Protein AF-A0A6G1MPF2-F1 (afdb_monomer_lite)

Sequence (127 aa):
MKLSILSTATIILASGLADLATATCFQYWEGTAPFCDSKCPAKVAGRTCKGTGKFSSVGNGGSCWTGKKQLCECCGAGPPGDRACLDPQTKKSKCVGLVLMCSRIGRKKDGSEIVCSTYACGSCFFS

Radius of gyration: 24.71 Å; chains: 1; bounding box: 30×27×106 Å

pLDDT: mean 74.9, std 14.43, range [36.12, 94.56]

Structure (mmCIF, N/CA/C/O backbone):
data_AF-A0A6G1MPF2-F1
#
_entry.id   AF-A0A6G1MPF2-F1
#
loop_
_atom_site.group_PDB
_atom_site.id
_atom_site.type_symbol
_atom_site.label_atom_id
_atom_site.label_alt_id
_atom_site.label_comp_id
_atom_site.label_asym_id
_atom_site.label_entity_id
_atom_site.label_seq_id
_atom_site.pdbx_PDB_ins_code
_atom_site.Cartn_x
_atom_site.Cartn_y
_atom_site.Cartn_z
_atom_site.occupancy
_atom_site.B_iso_or_equiv
_atom_site.auth_seq_id
_atom_site.auth_comp_id
_atom_site.auth_asym_id
_atom_site.auth_atom_id
_atom_site.pdbx_PDB_model_num
ATOM 1 N N . MET A 1 1 ? 9.313 -15.623 80.548 1.00 36.50 1 MET A N 1
ATOM 2 C CA . MET A 1 1 ? 8.709 -14.405 79.962 1.00 36.50 1 MET A CA 1
ATOM 3 C C . MET A 1 1 ? 8.097 -14.789 78.623 1.00 36.50 1 MET A C 1
ATOM 5 O O . MET A 1 1 ? 8.776 -15.419 77.826 1.00 36.50 1 MET A O 1
ATOM 9 N N . LYS A 1 2 ? 6.795 -14.547 78.443 1.00 36.12 2 LYS A N 1
ATOM 10 C CA . LYS A 1 2 ? 5.973 -15.027 77.320 1.00 36.12 2 LYS A CA 1
ATOM 11 C C . LYS A 1 2 ? 5.804 -13.845 76.355 1.00 36.12 2 LYS A C 1
ATOM 13 O O . LYS A 1 2 ? 5.170 -12.870 76.740 1.00 36.12 2 LYS A O 1
ATOM 18 N N . LEU A 1 3 ? 6.432 -13.880 75.175 1.00 41.72 3 LEU A N 1
ATOM 19 C CA . LEU A 1 3 ? 6.254 -12.837 74.157 1.00 41.72 3 LEU A CA 1
ATOM 20 C C . LEU A 1 3 ? 5.058 -13.192 73.271 1.00 41.72 3 LEU A C 1
ATOM 22 O O . LEU A 1 3 ? 5.095 -14.160 72.513 1.00 41.72 3 LEU A O 1
ATOM 26 N N . SER A 1 4 ? 3.993 -12.407 73.407 1.00 42.09 4 SER A N 1
ATOM 27 C CA . SER A 1 4 ? 2.791 -12.471 72.580 1.00 42.09 4 SER A CA 1
ATOM 28 C C . SER A 1 4 ? 3.059 -11.845 71.209 1.00 42.09 4 SER A C 1
ATOM 30 O O . SER A 1 4 ? 3.533 -10.715 71.113 1.00 42.09 4 SER A O 1
ATOM 32 N N . ILE A 1 5 ? 2.747 -12.593 70.154 1.00 47.12 5 ILE A N 1
ATOM 33 C CA . ILE A 1 5 ? 2.890 -12.204 68.748 1.00 47.12 5 ILE A CA 1
ATOM 34 C C . ILE A 1 5 ? 1.713 -11.282 68.396 1.00 47.12 5 ILE A C 1
ATOM 36 O O . ILE A 1 5 ? 0.567 -11.733 68.386 1.00 47.12 5 ILE A O 1
ATOM 40 N N . LEU A 1 6 ? 1.971 -9.994 68.138 1.00 43.16 6 LEU A N 1
ATOM 41 C CA . LEU A 1 6 ? 0.956 -9.077 67.610 1.00 43.16 6 LEU A CA 1
ATOM 42 C C . LEU A 1 6 ? 0.826 -9.253 66.093 1.00 43.16 6 LEU A C 1
ATOM 44 O O . LEU A 1 6 ? 1.785 -9.109 65.340 1.00 43.16 6 LEU A O 1
ATOM 48 N N . SER A 1 7 ? -0.398 -9.575 65.687 1.00 51.00 7 SER A N 1
ATOM 49 C CA . SER A 1 7 ? -0.861 -9.773 64.318 1.00 51.00 7 SER A CA 1
ATOM 50 C C . SER A 1 7 ? -0.912 -8.441 63.557 1.00 51.00 7 SER A C 1
ATOM 52 O O . SER A 1 7 ? -1.646 -7.533 63.943 1.00 51.00 7 SER A O 1
ATOM 54 N N . THR A 1 8 ? -0.145 -8.312 62.474 1.00 53.84 8 THR A N 1
ATOM 55 C CA . THR A 1 8 ? -0.228 -7.186 61.533 1.00 53.84 8 THR A CA 1
ATOM 56 C C . THR A 1 8 ? -1.069 -7.585 60.320 1.00 53.84 8 THR A C 1
ATOM 58 O O . THR A 1 8 ? -0.595 -8.218 59.377 1.00 53.84 8 THR A O 1
ATOM 61 N N . ALA A 1 9 ? -2.349 -7.211 60.335 1.00 52.41 9 ALA A N 1
ATOM 62 C CA . ALA A 1 9 ? -3.217 -7.317 59.167 1.00 52.41 9 ALA A CA 1
ATOM 63 C C . ALA A 1 9 ? -2.789 -6.277 58.119 1.00 52.41 9 ALA A C 1
ATOM 65 O O . ALA A 1 9 ? -2.947 -5.074 58.317 1.00 52.41 9 ALA A O 1
ATOM 66 N N . THR A 1 10 ? -2.215 -6.743 57.011 1.00 53.78 10 THR A N 1
ATOM 67 C CA . THR A 1 10 ? -1.800 -5.890 55.891 1.00 53.78 10 THR A CA 1
ATOM 68 C C . THR A 1 10 ? -2.950 -5.822 54.888 1.00 53.78 10 THR A C 1
ATOM 70 O O . THR A 1 10 ? -3.286 -6.824 54.260 1.00 53.78 10 THR A O 1
ATOM 73 N N . ILE A 1 11 ? -3.583 -4.655 54.751 1.00 51.25 11 ILE A N 1
ATOM 74 C CA . ILE A 1 11 ? -4.634 -4.412 53.755 1.00 51.25 11 ILE A CA 1
ATOM 75 C C . ILE A 1 11 ? -3.946 -4.001 52.450 1.00 51.25 11 ILE A C 1
ATOM 77 O O . ILE A 1 11 ? -3.387 -2.910 52.356 1.00 51.25 11 ILE A O 1
ATOM 81 N N . ILE A 1 12 ? -3.968 -4.879 51.446 1.00 56.19 12 ILE A N 1
ATOM 82 C CA . ILE A 1 12 ? -3.462 -4.576 50.103 1.00 56.19 12 ILE A CA 1
ATOM 83 C C . ILE A 1 12 ? -4.602 -3.933 49.305 1.00 56.19 12 ILE A C 1
ATOM 85 O O . ILE A 1 12 ? -5.519 -4.611 48.848 1.00 56.19 12 ILE A O 1
ATOM 89 N N . LEU A 1 13 ? -4.546 -2.610 49.142 1.00 53.50 13 LEU A N 1
ATOM 90 C CA . LEU A 1 13 ? -5.368 -1.871 48.181 1.00 53.50 13 LEU A CA 1
ATOM 91 C C . LEU A 1 13 ? -4.790 -2.092 46.777 1.00 53.50 13 LEU A C 1
ATOM 93 O O . LEU A 1 13 ? -3.828 -1.439 46.382 1.00 53.50 13 LEU A O 1
ATOM 97 N N . ALA A 1 14 ? -5.365 -3.031 46.027 1.00 54.44 14 ALA A N 1
ATOM 98 C CA . ALA A 1 14 ? -5.066 -3.201 44.610 1.00 54.44 14 ALA A CA 1
ATOM 99 C C . ALA A 1 14 ? -5.821 -2.132 43.801 1.00 54.44 14 ALA A C 1
ATOM 101 O O . ALA A 1 14 ? -6.991 -2.299 43.457 1.00 54.44 14 ALA A O 1
ATOM 102 N N . SER A 1 15 ? -5.167 -1.007 43.517 1.00 56.25 15 SER A N 1
ATOM 103 C CA . SER A 1 15 ? -5.644 -0.026 42.543 1.00 56.25 15 SER A CA 1
ATOM 104 C C . SER A 1 15 ? -5.476 -0.595 41.130 1.00 56.25 15 SER A C 1
ATOM 106 O O . SER A 1 15 ? -4.368 -0.738 40.617 1.00 56.25 15 SER A O 1
ATOM 108 N N . GLY A 1 16 ? -6.597 -0.954 40.500 1.00 54.31 16 GLY A N 1
ATOM 109 C CA . GLY A 1 16 ? -6.636 -1.387 39.107 1.00 54.31 16 GLY A CA 1
ATOM 110 C C . GLY A 1 16 ? -6.272 -0.239 38.167 1.00 54.31 16 GLY A C 1
ATOM 111 O O . GLY A 1 16 ? -7.032 0.716 38.022 1.00 54.31 16 GLY A O 1
ATOM 112 N N . LEU A 1 17 ? -5.113 -0.340 37.518 1.00 56.16 17 LEU A N 1
ATOM 113 C CA . LEU A 1 17 ? -4.746 0.501 36.384 1.00 56.16 17 LEU A CA 1
ATOM 114 C C . LEU A 1 17 ? -5.521 0.003 35.158 1.00 56.16 17 LEU A C 1
ATOM 116 O O . LEU A 1 17 ? -5.153 -0.986 34.531 1.00 56.16 17 LEU A O 1
ATOM 120 N N . ALA A 1 18 ? -6.629 0.667 34.838 1.00 53.22 18 ALA A N 1
ATOM 121 C CA . ALA A 1 18 ? -7.242 0.543 33.525 1.00 53.22 18 ALA A CA 1
ATOM 122 C C . ALA A 1 18 ? -6.398 1.362 32.539 1.00 53.22 18 ALA A C 1
ATOM 124 O O . ALA A 1 18 ? -6.551 2.580 32.443 1.00 53.22 18 ALA A O 1
ATOM 125 N N . ASP A 1 19 ? -5.482 0.702 31.832 1.00 50.28 19 ASP A N 1
ATOM 126 C CA . ASP A 1 19 ? -4.787 1.295 30.692 1.00 50.28 19 ASP A CA 1
ATOM 127 C C . ASP A 1 19 ? -5.821 1.698 29.629 1.00 50.28 19 ASP A C 1
ATOM 129 O O . ASP A 1 19 ? -6.341 0.867 28.878 1.00 50.28 19 ASP A O 1
ATOM 133 N N . LEU A 1 20 ? -6.136 2.995 29.552 1.00 50.94 20 LEU A N 1
ATOM 134 C CA . LEU A 1 20 ? -6.831 3.568 28.404 1.00 50.94 20 LEU A CA 1
ATOM 135 C C . LEU A 1 20 ? -5.892 3.450 27.196 1.00 50.94 20 LEU A C 1
ATOM 137 O O . LEU A 1 20 ? -5.049 4.313 26.945 1.00 50.94 20 LEU A O 1
ATOM 141 N N . ALA A 1 21 ? -6.031 2.365 26.437 1.00 53.88 21 ALA A N 1
ATOM 142 C CA . ALA A 1 21 ? -5.380 2.218 25.147 1.00 53.88 21 ALA A CA 1
ATOM 143 C C . ALA A 1 21 ? -5.881 3.335 24.216 1.00 53.88 21 ALA A C 1
ATOM 145 O O . ALA A 1 21 ? -6.957 3.248 23.625 1.00 53.88 21 ALA A O 1
ATOM 146 N N . THR A 1 22 ? -5.107 4.414 24.096 1.00 54.41 22 THR A N 1
ATOM 147 C CA . THR A 1 22 ? -5.377 5.483 23.136 1.00 54.41 22 THR A CA 1
ATOM 148 C C . THR A 1 22 ? -5.303 4.895 21.728 1.00 54.41 22 THR A C 1
ATOM 150 O O . THR A 1 22 ? -4.239 4.534 21.221 1.00 54.41 22 THR A O 1
ATOM 153 N N . ALA A 1 23 ? -6.464 4.751 21.087 1.00 62.88 23 ALA A N 1
ATOM 154 C CA . ALA A 1 23 ? -6.551 4.319 19.702 1.00 62.88 23 ALA A CA 1
ATOM 155 C C . ALA A 1 23 ? -5.918 5.399 18.813 1.00 62.88 23 ALA A C 1
ATOM 157 O O . ALA A 1 23 ? -6.538 6.407 18.489 1.00 62.88 23 ALA A O 1
ATOM 158 N N . THR A 1 24 ? -4.657 5.203 18.435 1.00 75.38 24 THR A N 1
ATOM 159 C CA . THR A 1 24 ? -3.977 6.100 17.498 1.00 75.38 24 THR A CA 1
ATOM 160 C C 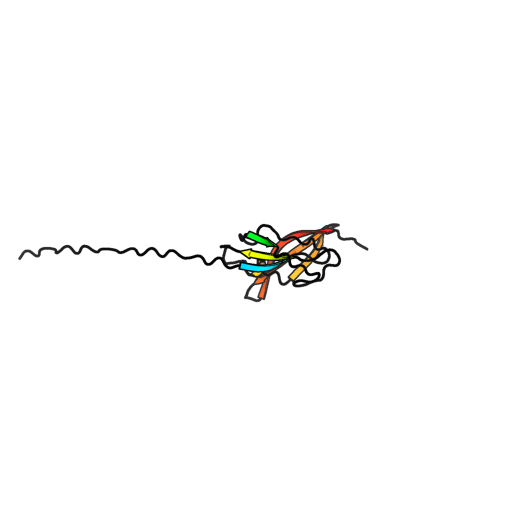. THR A 1 24 ? -4.453 5.811 16.078 1.00 75.38 24 THR A C 1
ATOM 162 O O . THR A 1 24 ? -4.480 4.658 15.636 1.00 75.38 24 THR A O 1
ATOM 165 N N . CYS A 1 25 ? -4.855 6.865 15.371 1.00 83.25 25 CYS A N 1
ATOM 166 C CA . CYS A 1 25 ? -5.206 6.807 13.959 1.00 83.25 25 CYS A CA 1
ATOM 167 C C . CYS A 1 25 ? -4.004 7.211 13.102 1.00 83.25 25 CYS A C 1
ATOM 169 O O . CYS A 1 25 ? -3.248 8.113 13.463 1.00 83.25 25 CYS A O 1
ATOM 171 N N . PHE A 1 26 ? -3.833 6.546 11.964 1.00 83.69 26 PHE A N 1
ATOM 172 C CA . PHE A 1 26 ? -2.795 6.848 10.985 1.00 83.69 26 PHE A CA 1
ATOM 173 C C . PHE A 1 26 ? -3.405 7.046 9.602 1.00 83.69 26 PHE A C 1
ATOM 175 O O . PHE A 1 26 ? -4.270 6.262 9.211 1.00 83.69 26 PHE A O 1
ATOM 182 N N . GLN A 1 27 ? -2.951 8.061 8.863 1.00 87.81 27 GLN A N 1
ATOM 183 C CA . GLN A 1 27 ? -3.416 8.329 7.503 1.00 87.81 27 GLN A CA 1
ATOM 184 C C . GLN A 1 27 ? -2.323 8.077 6.467 1.00 87.81 27 GLN A C 1
ATOM 186 O O . GLN A 1 27 ? -1.182 8.483 6.667 1.00 87.81 27 GLN A O 1
ATOM 191 N N . TYR A 1 28 ? -2.677 7.446 5.347 1.00 85.31 28 TYR A N 1
ATOM 192 C CA . TYR A 1 28 ? -1.740 7.170 4.256 1.00 85.31 28 TYR A CA 1
ATOM 193 C C . TYR A 1 28 ? -2.448 7.058 2.903 1.00 85.31 28 TYR A C 1
ATOM 195 O O . TYR A 1 28 ? -3.636 6.743 2.831 1.00 85.31 28 TYR A O 1
ATOM 203 N N . TRP A 1 29 ? -1.725 7.313 1.813 1.00 86.94 29 TRP A N 1
ATOM 204 C CA . TRP A 1 29 ? -2.264 7.175 0.459 1.00 86.94 29 TRP A CA 1
ATOM 205 C C . TRP A 1 29 ? -2.158 5.731 -0.040 1.00 86.94 29 TRP A C 1
ATOM 207 O O . TRP A 1 29 ? -1.061 5.201 -0.212 1.00 86.94 29 TRP A O 1
ATOM 217 N N . GLU A 1 30 ? -3.299 5.108 -0.324 1.00 86.31 30 GLU A N 1
ATOM 218 C CA . GLU A 1 30 ? -3.385 3.773 -0.916 1.00 86.31 30 GLU A CA 1
ATOM 219 C C . GLU A 1 30 ? -3.605 3.829 -2.429 1.00 86.31 30 GLU A C 1
ATOM 221 O O . GLU A 1 30 ? -4.225 4.753 -2.948 1.00 86.31 30 GLU A O 1
ATOM 226 N N . GLY A 1 31 ? -3.114 2.810 -3.134 1.00 80.38 31 GLY A N 1
ATOM 227 C CA . GLY A 1 31 ? -3.143 2.713 -4.595 1.00 80.38 31 GLY A CA 1
ATOM 228 C C . GLY A 1 31 ? -1.733 2.552 -5.150 1.00 80.38 31 GLY A C 1
ATOM 229 O O . GLY A 1 31 ? -0.783 3.141 -4.620 1.00 80.38 31 GLY A O 1
ATOM 230 N N . THR A 1 32 ? -1.553 1.692 -6.152 1.00 78.56 32 THR A N 1
ATOM 231 C CA . THR A 1 32 ? -0.223 1.419 -6.713 1.00 78.56 32 THR A CA 1
ATOM 232 C C . THR A 1 32 ? -0.104 1.936 -8.124 1.00 78.56 32 THR A C 1
ATOM 234 O O . THR A 1 32 ? -0.803 1.490 -9.018 1.00 78.56 32 THR A O 1
ATOM 237 N N . ALA A 1 33 ? 0.822 2.866 -8.328 1.00 79.56 33 ALA A N 1
ATOM 238 C CA . ALA A 1 33 ? 1.144 3.328 -9.663 1.00 79.56 33 ALA A CA 1
ATOM 239 C C . ALA A 1 33 ? 1.654 2.165 -10.545 1.00 79.56 33 ALA A C 1
ATOM 241 O O . ALA A 1 33 ? 2.363 1.290 -10.035 1.00 79.56 33 ALA A O 1
ATOM 242 N N . PRO A 1 34 ? 1.338 2.162 -11.853 1.00 75.31 34 PRO A N 1
ATOM 243 C CA . PRO A 1 34 ? 0.576 3.190 -12.574 1.00 75.31 34 PRO A CA 1
ATOM 244 C C . PRO A 1 34 ? -0.954 3.006 -12.531 1.00 75.31 34 PRO A C 1
ATOM 246 O O . PRO A 1 34 ? -1.674 3.919 -12.929 1.00 75.31 34 PRO A O 1
ATOM 249 N N . PHE A 1 35 ? -1.472 1.880 -12.035 1.00 82.31 35 PHE A N 1
ATOM 250 C CA . PHE A 1 35 ? -2.904 1.561 -12.069 1.00 82.31 35 PHE A CA 1
ATOM 251 C C . PHE A 1 35 ? -3.514 1.580 -10.662 1.00 82.31 35 PHE A C 1
ATOM 253 O O . PHE A 1 35 ? -3.328 0.658 -9.869 1.00 82.31 35 PHE A O 1
ATOM 260 N N . CYS A 1 36 ? -4.258 2.638 -10.344 1.00 85.50 36 CYS A N 1
ATOM 261 C CA . CYS A 1 36 ? -4.827 2.842 -9.014 1.00 85.50 36 CYS A CA 1
ATOM 262 C C . CYS A 1 36 ? -6.345 2.622 -9.017 1.00 85.50 36 CYS A C 1
ATOM 264 O O . CYS A 1 36 ? -7.033 3.022 -9.951 1.00 85.50 36 CYS A O 1
ATOM 266 N N . ASP A 1 37 ? -6.880 2.010 -7.963 1.00 86.06 37 ASP A N 1
ATOM 267 C CA . ASP A 1 37 ? -8.275 1.555 -7.888 1.00 86.06 37 ASP A CA 1
ATOM 268 C C . ASP A 1 37 ? -9.142 2.362 -6.908 1.00 86.06 37 ASP A C 1
ATOM 270 O O . ASP A 1 37 ? -10.315 2.038 -6.716 1.00 86.06 37 ASP A O 1
ATOM 274 N N . SER A 1 38 ? -8.587 3.423 -6.309 1.00 88.38 38 SER A N 1
ATOM 275 C CA . SER A 1 38 ? -9.277 4.307 -5.365 1.00 88.38 38 SER A CA 1
ATOM 276 C C . SER A 1 38 ? -9.832 3.590 -4.125 1.00 88.38 38 SER A C 1
ATOM 278 O O . SER A 1 38 ? -10.815 4.049 -3.546 1.00 88.38 38 SER A O 1
ATOM 280 N N . LYS A 1 39 ? -9.233 2.471 -3.692 1.00 88.12 39 LYS A N 1
ATOM 281 C CA . LYS A 1 39 ? -9.731 1.681 -2.553 1.00 88.12 39 LYS A CA 1
ATOM 282 C C . LYS A 1 39 ? -8.747 1.638 -1.394 1.00 88.12 39 LYS A C 1
ATOM 284 O O . LYS A 1 39 ? -7.536 1.628 -1.574 1.00 88.12 39 LYS A O 1
ATOM 289 N N . CYS A 1 40 ? -9.303 1.574 -0.187 1.00 87.75 40 CYS A N 1
ATOM 290 C CA . CYS A 1 40 ? -8.554 1.250 1.021 1.00 87.75 40 CYS A CA 1
ATOM 291 C C . CYS A 1 40 ? -8.749 -0.230 1.360 1.00 87.75 40 CYS A C 1
ATOM 293 O O . CYS A 1 40 ? -9.884 -0.710 1.284 1.00 87.75 40 CYS A O 1
ATOM 295 N N . PRO A 1 41 ? -7.700 -0.956 1.778 1.00 84.31 41 PRO A N 1
ATOM 296 C CA . PRO A 1 41 ? -7.879 -2.263 2.396 1.00 84.31 41 PRO A CA 1
ATOM 297 C C . PRO A 1 41 ? -8.735 -2.127 3.658 1.00 84.31 41 PRO A C 1
ATOM 299 O O . PRO A 1 41 ? -8.647 -1.126 4.362 1.00 84.31 41 PRO A O 1
ATOM 302 N N . ALA A 1 42 ? -9.533 -3.146 3.980 1.00 86.25 42 ALA A N 1
ATOM 303 C CA . ALA A 1 42 ? -10.356 -3.134 5.193 1.00 86.25 42 ALA A CA 1
ATOM 304 C C . ALA A 1 42 ? -9.508 -3.185 6.478 1.00 86.25 42 ALA A C 1
ATOM 306 O O . ALA A 1 42 ? -9.895 -2.634 7.512 1.00 86.25 42 ALA A O 1
ATOM 307 N N . LYS A 1 43 ? -8.346 -3.851 6.417 1.00 81.81 43 LYS A N 1
ATOM 308 C CA . LYS A 1 43 ? -7.408 -3.977 7.533 1.00 81.81 43 LYS A CA 1
ATOM 309 C C . LYS A 1 43 ? -5.955 -3.870 7.075 1.00 81.81 43 LYS A C 1
ATOM 311 O O . LYS A 1 43 ? -5.587 -4.445 6.053 1.00 81.81 43 LYS A O 1
ATOM 316 N N . VAL A 1 44 ? -5.125 -3.196 7.871 1.00 77.38 44 VAL A N 1
ATOM 317 C CA . VAL A 1 44 ? -3.660 -3.124 7.708 1.00 77.38 44 VAL A CA 1
ATOM 318 C C . VAL A 1 44 ? -3.011 -3.258 9.077 1.00 77.38 44 VAL A C 1
ATOM 320 O O . VAL A 1 44 ? -3.364 -2.520 9.994 1.00 77.38 44 VAL A O 1
ATOM 323 N N . ALA A 1 45 ? -2.068 -4.194 9.228 1.00 73.69 45 ALA A N 1
ATOM 324 C CA . ALA A 1 45 ? -1.348 -4.426 10.486 1.00 73.69 45 ALA A CA 1
ATOM 325 C C . ALA A 1 45 ? -2.281 -4.522 11.717 1.00 73.69 45 ALA A C 1
ATOM 327 O O . ALA A 1 45 ? -2.082 -3.854 12.732 1.00 73.69 45 ALA A O 1
ATOM 328 N N . GLY A 1 46 ? -3.376 -5.280 11.585 1.00 75.38 46 GLY A N 1
ATOM 329 C CA . GLY A 1 46 ? -4.392 -5.454 12.632 1.00 75.38 46 GLY A CA 1
ATOM 330 C C . GLY A 1 46 ? -5.329 -4.258 12.862 1.00 75.38 46 GLY A C 1
ATOM 331 O O . GLY A 1 46 ? -6.324 -4.408 13.567 1.00 75.38 46 GLY A O 1
ATOM 332 N N . ARG A 1 47 ? -5.080 -3.097 12.243 1.00 80.38 47 ARG A N 1
ATOM 333 C CA . ARG A 1 47 ? -5.941 -1.908 12.347 1.00 80.38 47 ARG A CA 1
ATOM 334 C C . ARG A 1 47 ? -7.051 -1.943 11.313 1.00 80.38 47 ARG A C 1
ATOM 336 O O . ARG A 1 47 ? -6.824 -2.366 10.182 1.00 80.38 47 ARG A O 1
ATOM 343 N N . THR A 1 48 ? -8.231 -1.462 11.690 1.00 86.56 48 THR A N 1
ATOM 344 C CA . THR A 1 48 ? -9.339 -1.252 10.752 1.00 86.56 48 THR A CA 1
ATOM 345 C C . THR A 1 48 ? -9.108 0.049 10.005 1.00 86.56 48 THR A C 1
ATOM 347 O O . THR A 1 48 ? -8.815 1.074 10.623 1.00 86.56 48 THR A O 1
ATOM 350 N N . CYS A 1 49 ? -9.242 0.000 8.686 1.00 87.81 49 CYS A N 1
ATOM 351 C CA . CYS A 1 49 ? -8.972 1.123 7.806 1.00 87.81 49 CYS A CA 1
ATOM 352 C C . CYS A 1 49 ? -10.224 1.507 7.019 1.00 87.81 49 CYS A C 1
ATOM 354 O O . CYS A 1 49 ? -11.012 0.651 6.617 1.00 87.81 49 CYS A O 1
ATOM 356 N N . LYS A 1 50 ? -10.398 2.806 6.789 1.00 92.56 50 LYS A N 1
ATOM 357 C CA . LYS A 1 50 ? -11.501 3.370 6.006 1.00 92.56 50 LYS A CA 1
ATOM 358 C C . LYS A 1 50 ? -10.991 4.439 5.047 1.00 92.56 50 LYS A C 1
ATOM 360 O O . LYS A 1 50 ? -9.977 5.085 5.301 1.00 92.56 50 LYS A O 1
ATOM 365 N N . GLY A 1 51 ? -11.712 4.634 3.949 1.00 92.44 51 GLY A N 1
ATOM 366 C CA . GLY A 1 51 ? -11.484 5.763 3.055 1.00 92.44 51 GLY A CA 1
ATOM 367 C C . GLY A 1 51 ? -11.882 7.081 3.703 1.00 92.44 51 GLY A C 1
ATOM 368 O O . GLY A 1 51 ? -12.914 7.163 4.360 1.00 92.44 51 GLY A O 1
ATOM 369 N N . THR A 1 52 ? -11.084 8.121 3.481 1.00 93.62 52 THR A N 1
ATOM 370 C CA . THR A 1 52 ? -11.418 9.494 3.904 1.00 93.62 52 THR A CA 1
ATOM 371 C C . THR A 1 52 ? -12.233 10.261 2.855 1.00 93.62 52 THR A C 1
ATOM 373 O O . THR A 1 52 ? -12.637 11.391 3.102 1.00 93.62 52 THR A O 1
ATOM 376 N N . GLY A 1 53 ? -12.427 9.688 1.660 1.00 92.94 53 GLY A N 1
ATOM 377 C CA . GLY A 1 53 ? -13.032 10.370 0.511 1.00 92.94 53 GLY A CA 1
ATOM 378 C C . GLY A 1 53 ? -12.101 11.360 -0.203 1.00 92.94 53 GLY A C 1
ATOM 379 O O . GLY A 1 53 ? -12.510 11.989 -1.175 1.00 92.94 53 GLY A O 1
ATOM 380 N N . LYS A 1 54 ? -10.843 11.500 0.240 1.00 94.56 54 LYS A N 1
ATOM 381 C CA . LYS A 1 54 ? -9.828 12.294 -0.465 1.00 94.56 54 LYS A CA 1
ATOM 382 C C . LYS A 1 54 ? -9.099 11.435 -1.491 1.00 94.56 54 LYS A C 1
ATOM 384 O O . LYS A 1 54 ? -8.652 10.330 -1.176 1.00 94.56 54 LYS A O 1
ATOM 389 N N . PHE A 1 55 ? -8.931 11.984 -2.691 1.00 93.38 55 PHE A N 1
ATOM 390 C CA . PHE A 1 55 ? -8.303 11.307 -3.822 1.00 93.38 55 PHE A CA 1
ATOM 391 C C . PHE A 1 55 ? -7.148 12.121 -4.403 1.00 93.38 55 PHE A C 1
ATOM 393 O O . PHE A 1 55 ? -7.209 13.348 -4.440 1.00 93.38 55 PHE A O 1
ATOM 400 N N . SER A 1 56 ? -6.115 11.445 -4.902 1.00 90.50 56 SER A N 1
ATOM 401 C CA . SER A 1 56 ? -4.978 12.079 -5.579 1.00 90.50 56 SER A CA 1
ATOM 402 C C . SER A 1 56 ? -4.427 11.164 -6.666 1.00 90.50 56 SER A C 1
ATOM 404 O O . SER A 1 56 ? -4.372 9.954 -6.480 1.00 90.50 56 SER A O 1
ATOM 406 N N . SER A 1 57 ? -4.000 11.712 -7.802 1.00 87.00 57 SER A N 1
ATOM 407 C CA . SER A 1 57 ? -3.288 10.932 -8.825 1.00 87.00 57 SER A CA 1
ATOM 408 C C . SER A 1 57 ? -1.867 10.559 -8.392 1.00 87.00 57 SER A C 1
ATOM 410 O O . SER A 1 57 ? -1.287 9.642 -8.960 1.00 87.00 57 SER A O 1
ATOM 412 N N . VAL A 1 58 ? -1.311 11.224 -7.375 1.00 83.38 58 VAL A N 1
ATOM 413 C CA . VAL A 1 58 ? 0.069 11.013 -6.909 1.00 83.38 58 VAL A CA 1
ATOM 414 C C . VAL A 1 58 ? 0.091 10.456 -5.486 1.00 83.38 58 VAL A C 1
ATOM 416 O O . VAL A 1 58 ? 0.748 9.447 -5.220 1.00 83.38 58 VAL A O 1
ATOM 419 N N . GLY A 1 59 ? -0.682 11.062 -4.577 1.00 80.50 59 GLY A N 1
ATOM 420 C CA . GLY A 1 59 ? -0.636 10.762 -3.145 1.00 80.50 59 GLY A CA 1
ATOM 421 C C . GLY A 1 59 ? 0.797 10.836 -2.612 1.00 80.50 59 GLY A C 1
ATOM 422 O O . GLY A 1 59 ? 1.489 11.819 -2.858 1.00 80.50 59 GLY A O 1
ATOM 423 N N . ASN A 1 60 ? 1.247 9.763 -1.954 1.00 70.06 60 ASN A N 1
ATOM 424 C CA . ASN A 1 60 ? 2.660 9.537 -1.641 1.00 70.06 60 ASN A CA 1
ATOM 425 C C . ASN A 1 60 ? 3.285 8.607 -2.706 1.00 70.06 60 ASN A C 1
ATOM 427 O O . ASN A 1 60 ? 2.700 7.576 -3.067 1.00 70.06 60 ASN A O 1
ATOM 431 N N . GLY A 1 61 ? 4.474 8.958 -3.209 1.00 73.19 61 GLY A N 1
ATOM 432 C CA . GLY A 1 61 ? 5.234 8.161 -4.182 1.00 73.19 61 GLY A CA 1
ATOM 433 C C . GLY A 1 61 ? 4.833 8.388 -5.649 1.00 73.19 61 GLY A C 1
ATOM 434 O O . GLY A 1 61 ? 4.578 9.511 -6.063 1.00 73.19 61 GLY A O 1
ATOM 435 N N . GLY A 1 62 ? 4.826 7.319 -6.457 1.00 75.00 62 GLY A N 1
ATOM 436 C CA . GLY A 1 62 ? 4.629 7.406 -7.914 1.00 75.00 62 GLY A CA 1
ATOM 437 C C . GLY A 1 62 ? 3.200 7.743 -8.364 1.00 75.00 62 GLY A C 1
ATOM 438 O O . GLY A 1 62 ? 2.236 7.402 -7.672 1.00 75.00 62 GLY A O 1
ATOM 439 N N . SER A 1 63 ? 3.078 8.356 -9.546 1.00 84.44 63 SER A N 1
ATOM 440 C CA . SER A 1 63 ? 1.816 8.806 -10.156 1.00 84.44 63 SER A CA 1
ATOM 441 C C . SER A 1 63 ? 1.033 7.686 -10.846 1.00 84.44 63 SER A C 1
ATOM 443 O O . SER A 1 63 ? 1.596 6.875 -11.578 1.00 84.44 63 SER A O 1
ATOM 445 N N . CYS A 1 64 ? -0.284 7.677 -10.660 1.00 85.31 64 CYS A N 1
ATOM 446 C CA . CYS A 1 64 ? -1.217 6.809 -11.370 1.00 85.31 64 CYS A CA 1
ATOM 447 C C . CYS A 1 64 ? -1.462 7.347 -12.790 1.00 85.31 64 CYS A C 1
ATOM 449 O O . CYS A 1 64 ? -1.800 8.519 -12.954 1.00 85.31 64 CYS A O 1
ATOM 451 N N . TRP A 1 65 ? -1.332 6.492 -13.802 1.00 86.00 65 TRP A N 1
ATOM 452 C CA . TRP A 1 65 ? -1.775 6.767 -15.171 1.00 86.00 65 TRP A CA 1
ATOM 453 C C . TRP A 1 65 ? -3.288 6.609 -15.299 1.00 86.00 65 TRP A C 1
ATOM 455 O O . TRP A 1 65 ? -3.934 7.384 -15.998 1.00 86.00 65 TRP A O 1
ATOM 465 N N . THR A 1 66 ? -3.863 5.635 -14.588 1.00 82.75 66 THR A N 1
ATOM 466 C CA . THR A 1 66 ? -5.314 5.437 -14.528 1.00 82.75 66 THR A CA 1
ATOM 467 C C . THR A 1 66 ? -5.808 5.375 -13.088 1.00 82.75 66 THR A C 1
ATOM 469 O O . THR A 1 66 ? -5.132 4.854 -12.196 1.00 82.75 66 THR A O 1
ATOM 472 N N . GLY A 1 67 ? -7.031 5.866 -12.881 1.00 87.94 67 GLY A N 1
ATOM 473 C CA . GLY A 1 67 ? -7.666 5.931 -11.567 1.00 87.94 67 GLY A CA 1
ATOM 474 C C . GLY A 1 67 ? -6.984 6.919 -10.619 1.00 87.94 67 GLY A C 1
ATOM 475 O O . GLY A 1 67 ? -6.291 7.843 -11.051 1.00 87.94 67 GLY A O 1
ATOM 476 N N . LYS A 1 68 ? -7.229 6.774 -9.314 1.00 90.69 68 LYS A N 1
ATOM 477 C CA . LYS A 1 68 ? -6.671 7.653 -8.276 1.00 90.69 68 LYS A CA 1
ATOM 478 C C . LYS A 1 68 ? -6.268 6.847 -7.048 1.00 90.69 68 LYS A C 1
ATOM 480 O O . LYS A 1 68 ? -6.768 5.753 -6.798 1.00 90.69 68 LYS A O 1
ATOM 485 N N . LYS A 1 69 ? -5.354 7.406 -6.267 1.00 90.25 69 LYS A N 1
ATOM 486 C CA . LYS A 1 69 ? -5.080 6.973 -4.900 1.00 90.25 69 LYS A CA 1
ATOM 487 C C . LYS A 1 69 ? -6.158 7.497 -3.974 1.00 90.25 69 LYS A C 1
ATOM 489 O O . LYS A 1 69 ? -6.639 8.611 -4.180 1.00 90.25 69 LYS A O 1
ATOM 494 N N . GLN A 1 70 ? -6.492 6.729 -2.946 1.00 93.12 70 GLN A N 1
ATOM 495 C CA . GLN A 1 70 ? -7.404 7.149 -1.884 1.00 93.12 70 GLN A CA 1
ATOM 496 C C . GLN A 1 70 ? -6.621 7.327 -0.586 1.00 93.12 70 GLN A C 1
ATOM 498 O O . GLN A 1 70 ? -5.799 6.482 -0.234 1.00 93.12 70 GLN A O 1
ATOM 503 N N . LEU A 1 71 ? -6.865 8.420 0.134 1.00 91.81 71 LEU A N 1
ATOM 504 C CA . LEU A 1 71 ? -6.301 8.600 1.467 1.00 91.81 71 LEU A CA 1
ATOM 505 C C . LEU A 1 71 ? -7.102 7.740 2.448 1.00 91.81 71 LEU A C 1
ATOM 507 O O . LEU A 1 71 ? -8.316 7.916 2.600 1.00 91.81 71 LEU A O 1
ATOM 511 N N . CYS A 1 72 ? -6.412 6.812 3.092 1.00 90.94 72 CYS A N 1
ATOM 512 C CA . CYS A 1 72 ? -6.952 5.866 4.051 1.00 90.94 72 CYS A CA 1
ATOM 513 C C . CYS A 1 72 ? -6.616 6.302 5.465 1.00 90.94 72 CYS A C 1
ATOM 515 O O . CYS A 1 72 ? -5.516 6.779 5.712 1.00 90.94 72 CYS A O 1
ATOM 517 N N . GLU A 1 73 ? -7.543 6.089 6.387 1.00 91.00 73 GLU A N 1
ATOM 518 C CA . GLU A 1 73 ? -7.352 6.288 7.818 1.00 91.00 73 GLU A CA 1
ATOM 519 C C . GLU A 1 73 ? -7.506 4.948 8.535 1.00 91.00 73 GLU A C 1
ATOM 521 O O . GLU A 1 73 ? -8.552 4.306 8.431 1.00 91.00 73 GLU A O 1
ATOM 526 N N . CYS A 1 74 ? -6.469 4.527 9.256 1.00 87.44 74 CYS A N 1
ATOM 527 C CA . CYS A 1 74 ? -6.430 3.288 10.021 1.00 87.44 74 C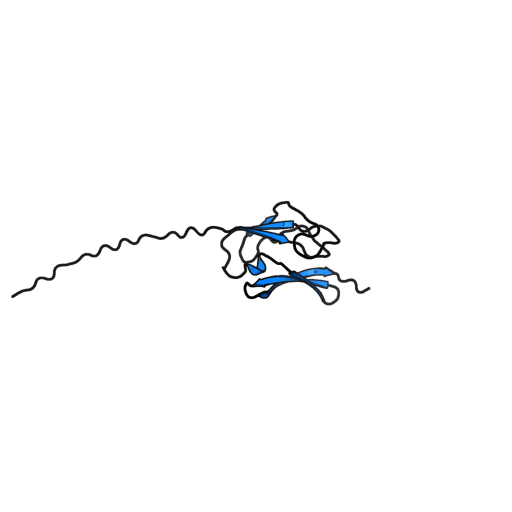YS A CA 1
ATOM 528 C C . CYS A 1 74 ? -6.354 3.582 11.517 1.00 87.44 74 CYS A C 1
ATOM 530 O O . CYS A 1 74 ? -5.357 4.134 11.979 1.00 87.44 74 CYS A O 1
ATOM 532 N N . CYS A 1 75 ? -7.365 3.165 12.276 1.00 84.56 75 CYS A N 1
ATOM 533 C CA . CYS A 1 75 ? -7.467 3.406 13.716 1.00 84.56 75 CYS A CA 1
ATOM 534 C C . CYS A 1 75 ? -7.506 2.090 14.504 1.00 84.56 75 CYS A C 1
ATOM 536 O O . CYS A 1 75 ? -7.989 1.066 14.012 1.00 84.56 75 CYS A O 1
ATOM 538 N N . GLY A 1 76 ? -7.030 2.133 15.750 1.00 77.31 76 GLY A N 1
ATOM 539 C CA . GLY A 1 76 ? -7.175 1.049 16.727 1.00 77.31 76 GLY A CA 1
ATOM 540 C C . GLY A 1 76 ? -5.856 0.517 17.289 1.00 77.31 76 GLY A C 1
ATOM 541 O O . GLY A 1 76 ? -4.763 0.933 16.892 1.00 77.31 76 GLY A O 1
ATOM 542 N N . ALA A 1 77 ? -5.978 -0.425 18.225 1.00 65.25 77 ALA A N 1
ATOM 543 C CA . ALA A 1 77 ? -4.857 -1.160 18.798 1.00 65.25 77 ALA A CA 1
ATOM 544 C C . ALA A 1 77 ? -4.408 -2.256 17.817 1.00 65.25 77 ALA A C 1
ATOM 546 O O . ALA A 1 77 ? -5.013 -3.319 17.724 1.00 65.25 77 ALA A O 1
ATOM 547 N N . GLY A 1 78 ? -3.372 -1.963 17.034 1.00 62.66 78 GLY A N 1
ATOM 548 C CA . GLY A 1 78 ? -2.615 -2.966 16.281 1.00 62.66 78 GLY A CA 1
ATOM 549 C C . GLY A 1 78 ? -1.274 -3.233 16.970 1.00 62.66 78 GLY A C 1
ATOM 550 O O . GLY A 1 78 ? -0.817 -2.369 17.725 1.00 62.66 78 GLY A O 1
ATOM 551 N N . PRO A 1 79 ? -0.618 -4.379 16.717 1.00 59.38 79 PRO A N 1
ATOM 552 C CA . PRO A 1 79 ? 0.681 -4.685 17.307 1.00 59.38 79 PRO A CA 1
ATOM 553 C C . PRO A 1 79 ? 1.692 -3.534 17.091 1.00 59.38 79 PRO A C 1
ATOM 555 O O . PRO A 1 79 ? 1.779 -2.976 15.985 1.00 59.38 79 PRO A O 1
ATOM 558 N N . PRO A 1 80 ? 2.448 -3.131 18.133 1.00 51.94 80 PRO A N 1
ATOM 559 C CA . PRO A 1 80 ? 3.487 -2.114 18.029 1.00 51.94 80 PRO A CA 1
ATOM 560 C C . PRO A 1 80 ? 4.698 -2.699 17.291 1.00 51.94 80 PRO A C 1
ATOM 562 O O . PRO A 1 80 ? 5.632 -3.207 17.893 1.00 51.94 80 PRO A O 1
ATOM 565 N N . GLY A 1 81 ? 4.675 -2.649 15.963 1.00 52.50 81 GLY A N 1
ATOM 566 C CA . GLY A 1 81 ? 5.779 -3.148 15.131 1.00 52.50 81 GLY A CA 1
ATOM 567 C C . GLY A 1 81 ? 5.735 -2.635 13.698 1.00 52.50 81 GLY A C 1
ATOM 568 O O . GLY A 1 81 ? 6.762 -2.289 13.124 1.00 52.50 81 GLY A O 1
ATOM 569 N N . ASP A 1 82 ? 4.532 -2.418 13.171 1.00 59.59 82 ASP A N 1
ATOM 570 C CA . ASP A 1 82 ? 4.349 -2.203 11.736 1.00 59.59 82 ASP A CA 1
ATOM 571 C C . ASP A 1 82 ? 4.035 -0.753 11.366 1.00 59.59 82 ASP A C 1
ATOM 573 O O . ASP A 1 82 ? 3.405 -0.496 10.345 1.00 59.59 82 ASP A O 1
ATOM 577 N N . ARG A 1 83 ? 4.490 0.232 12.156 1.00 66.38 83 ARG A N 1
ATOM 578 C CA . ARG A 1 83 ? 4.390 1.654 11.754 1.00 66.38 83 ARG A CA 1
ATOM 579 C C . ARG A 1 83 ? 4.990 1.885 10.364 1.00 66.38 83 ARG A C 1
ATOM 581 O O . ARG A 1 83 ? 4.419 2.632 9.581 1.00 66.38 83 ARG A O 1
ATOM 588 N N . ALA A 1 84 ? 6.072 1.173 10.048 1.00 73.62 84 ALA A N 1
ATOM 589 C CA . ALA A 1 84 ? 6.671 1.153 8.719 1.00 73.62 84 ALA A CA 1
ATOM 590 C C . ALA A 1 84 ? 5.657 0.758 7.629 1.00 73.62 84 ALA A C 1
ATOM 592 O O . ALA A 1 84 ? 5.635 1.359 6.566 1.00 73.62 84 ALA A O 1
ATOM 593 N N . CYS A 1 85 ? 4.789 -0.219 7.896 1.00 75.62 85 CYS A N 1
ATOM 594 C CA . CYS A 1 85 ? 3.782 -0.700 6.949 1.00 75.62 85 CYS A CA 1
ATOM 595 C C . CYS A 1 85 ? 2.502 0.136 6.913 1.00 75.62 85 CYS A C 1
ATOM 597 O O . CYS A 1 85 ? 1.722 0.008 5.966 1.00 75.62 85 CYS A O 1
ATOM 599 N N . LEU A 1 86 ? 2.282 0.970 7.931 1.00 73.62 86 LEU A N 1
ATOM 600 C CA . LEU A 1 86 ? 1.195 1.944 7.944 1.00 73.62 86 LEU A CA 1
ATOM 601 C C . LEU A 1 86 ? 1.502 3.131 7.033 1.00 73.62 86 LEU A C 1
ATOM 603 O O . LEU A 1 86 ? 0.571 3.651 6.435 1.00 73.62 86 LEU A O 1
ATOM 607 N N . ASP A 1 87 ? 2.778 3.508 6.893 1.00 70.69 87 ASP A N 1
ATOM 608 C CA . ASP A 1 87 ? 3.234 4.599 6.026 1.00 70.69 87 ASP A CA 1
ATOM 609 C C . ASP A 1 87 ? 4.140 4.098 4.892 1.00 70.69 87 ASP A C 1
ATOM 611 O O . ASP A 1 87 ? 5.369 4.228 4.954 1.00 70.69 87 ASP A O 1
ATOM 615 N N . PRO A 1 88 ? 3.577 3.462 3.853 1.00 66.81 88 PRO A N 1
ATOM 616 C CA . PRO A 1 88 ? 4.378 3.013 2.730 1.00 66.81 88 PRO A CA 1
ATOM 617 C C . PRO A 1 88 ? 4.909 4.221 1.948 1.00 66.81 88 PRO A C 1
ATOM 619 O O . PRO A 1 88 ? 4.210 4.816 1.130 1.00 66.81 88 PRO A O 1
ATOM 622 N N . GLN A 1 89 ? 6.171 4.565 2.194 1.00 63.31 89 GLN A N 1
ATOM 623 C CA . GLN A 1 89 ? 6.890 5.639 1.503 1.00 63.31 89 GLN A CA 1
ATOM 624 C C . GLN A 1 89 ? 7.333 5.219 0.092 1.00 63.31 89 GLN A C 1
ATOM 626 O O . GLN A 1 89 ? 7.526 6.059 -0.786 1.00 63.31 89 GLN A O 1
ATOM 631 N N . THR A 1 90 ? 7.467 3.913 -0.156 1.00 61.25 90 THR A N 1
ATOM 632 C CA . THR A 1 90 ? 7.904 3.366 -1.441 1.00 61.25 90 THR A CA 1
ATOM 633 C C . THR A 1 90 ? 6.995 2.224 -1.894 1.00 61.25 90 THR A C 1
ATOM 635 O O . THR A 1 90 ? 6.600 1.343 -1.129 1.00 61.25 90 THR A O 1
ATOM 638 N N . LYS A 1 91 ? 6.650 2.228 -3.186 1.00 68.44 91 LYS A N 1
ATOM 639 C CA . LYS A 1 91 ? 5.998 1.096 -3.854 1.00 68.44 91 LYS A CA 1
ATOM 640 C C . LYS A 1 91 ? 6.943 0.578 -4.929 1.00 68.44 91 LYS A C 1
ATOM 642 O O . LYS A 1 91 ? 7.299 1.326 -5.834 1.00 68.44 91 LYS A O 1
ATOM 647 N N . LYS A 1 92 ? 7.362 -0.684 -4.812 1.00 74.88 92 LYS A N 1
ATOM 648 C CA . LYS A 1 92 ? 8.104 -1.383 -5.870 1.00 74.88 92 LYS A CA 1
ATOM 649 C C . LYS A 1 92 ? 7.117 -2.243 -6.647 1.00 74.88 92 LYS A C 1
ATOM 651 O O . LYS A 1 92 ? 6.342 -2.985 -6.043 1.00 74.88 92 LYS A O 1
ATOM 656 N N . SER A 1 93 ? 7.151 -2.143 -7.966 1.00 78.50 93 SER A N 1
ATOM 657 C CA . SER A 1 93 ? 6.414 -3.016 -8.872 1.00 78.50 93 SER A CA 1
ATOM 658 C C . SER A 1 93 ? 7.405 -3.746 -9.774 1.00 78.50 93 SER A C 1
ATOM 660 O O . SER A 1 93 ? 8.453 -3.208 -10.130 1.00 78.50 93 SER A O 1
ATOM 662 N N . LYS A 1 94 ? 7.115 -5.008 -10.088 1.00 84.94 94 LYS A N 1
ATOM 663 C CA . LYS A 1 94 ? 7.890 -5.808 -11.041 1.00 84.94 94 LYS A CA 1
ATOM 664 C C . LYS A 1 94 ? 6.966 -6.708 -11.846 1.00 84.94 94 LYS A C 1
ATOM 666 O O . LYS A 1 94 ? 5.952 -7.178 -11.331 1.00 84.94 94 LYS A O 1
ATOM 671 N N . CYS A 1 95 ? 7.343 -6.983 -13.084 1.00 84.50 95 CYS A N 1
ATOM 672 C CA . CYS A 1 95 ? 6.651 -7.958 -13.915 1.00 84.50 95 CYS A CA 1
ATOM 673 C C . CYS A 1 95 ? 7.130 -9.367 -13.576 1.00 84.50 95 CYS A C 1
ATOM 675 O O . CYS A 1 95 ? 8.333 -9.626 -13.531 1.00 84.50 95 CYS A O 1
ATOM 677 N N . VAL A 1 96 ? 6.187 -10.272 -13.319 1.00 86.75 96 VAL A N 1
ATOM 678 C CA . VAL A 1 96 ? 6.444 -11.706 -13.160 1.00 86.75 96 VAL A CA 1
ATOM 679 C C . VAL A 1 96 ? 5.551 -12.428 -14.163 1.00 86.75 96 VAL A C 1
ATOM 681 O O . VAL A 1 96 ? 4.345 -12.559 -13.955 1.00 86.75 96 VAL A O 1
ATOM 684 N N . GLY A 1 97 ? 6.133 -12.832 -15.296 1.00 85.94 97 GLY A N 1
ATOM 685 C CA . GLY A 1 97 ? 5.348 -13.228 -16.468 1.00 85.94 97 GLY A CA 1
ATOM 686 C C . GLY A 1 97 ? 4.456 -12.073 -16.940 1.00 85.94 97 GLY A C 1
ATOM 687 O O . GLY A 1 97 ? 4.892 -10.926 -16.961 1.00 85.94 97 GLY A O 1
ATOM 688 N N . LEU A 1 98 ? 3.192 -12.360 -17.266 1.00 86.44 98 LEU A N 1
ATOM 689 C CA . LEU A 1 98 ? 2.213 -11.355 -17.714 1.00 86.44 98 LEU A CA 1
ATOM 690 C C . LEU A 1 98 ? 1.582 -10.535 -16.573 1.00 86.44 98 LEU A C 1
ATOM 692 O O . LEU A 1 98 ? 0.784 -9.636 -16.837 1.00 86.44 98 LEU A O 1
ATOM 696 N N . VAL A 1 99 ? 1.902 -10.825 -15.308 1.00 84.25 99 VAL A N 1
ATOM 697 C CA . VAL A 1 99 ? 1.264 -10.189 -14.144 1.00 84.25 99 VAL A CA 1
ATOM 698 C C . VAL A 1 99 ? 2.205 -9.167 -13.506 1.00 84.25 99 VAL A C 1
ATOM 700 O O . VAL A 1 99 ? 3.363 -9.463 -13.199 1.00 84.25 99 VAL A O 1
ATOM 703 N N . LEU A 1 100 ? 1.691 -7.960 -13.264 1.00 84.69 100 LEU A N 1
ATOM 704 C CA . LEU A 1 100 ? 2.375 -6.929 -12.494 1.00 84.69 100 LEU A CA 1
ATOM 705 C C . LEU A 1 100 ? 2.196 -7.226 -11.003 1.00 84.69 100 LEU A C 1
ATOM 707 O O . LEU A 1 100 ? 1.087 -7.164 -10.463 1.00 84.69 100 LEU A O 1
ATOM 711 N N . MET A 1 101 ? 3.305 -7.540 -10.341 1.00 85.56 101 MET A N 1
ATOM 712 C CA . MET A 1 101 ? 3.363 -7.774 -8.904 1.00 85.56 101 MET A CA 1
ATOM 713 C C . MET A 1 101 ? 3.833 -6.508 -8.203 1.00 85.56 101 MET A C 1
ATOM 715 O O . MET A 1 101 ? 4.908 -5.980 -8.492 1.00 85.56 101 MET A O 1
ATOM 719 N N . CYS A 1 102 ? 3.038 -6.042 -7.250 1.00 80.25 102 CYS A N 1
ATOM 720 C CA . CYS A 1 102 ? 3.331 -4.874 -6.442 1.00 80.25 102 CYS A CA 1
ATOM 721 C C . CYS A 1 102 ? 3.642 -5.280 -5.009 1.00 80.25 102 CYS A C 1
ATOM 723 O O . CYS A 1 102 ? 2.934 -6.093 -4.416 1.00 80.25 102 CYS A O 1
ATOM 725 N N . SER A 1 103 ? 4.667 -4.661 -4.434 1.00 82.94 103 SER A N 1
ATOM 726 C CA . SER A 1 103 ? 5.006 -4.809 -3.025 1.00 82.94 103 SER A CA 1
ATOM 727 C C . SER A 1 103 ? 4.747 -3.513 -2.271 1.00 82.94 103 SER A C 1
ATOM 729 O O . SER A 1 103 ? 5.159 -2.428 -2.697 1.00 82.94 103 SER A O 1
ATOM 731 N N . ARG A 1 104 ? 4.100 -3.635 -1.111 1.00 78.19 104 ARG A N 1
ATOM 732 C CA . ARG A 1 104 ? 4.046 -2.580 -0.102 1.00 78.19 104 ARG A CA 1
ATOM 733 C C . ARG A 1 104 ? 5.350 -2.617 0.677 1.00 78.19 104 ARG A C 1
ATOM 735 O O . ARG A 1 104 ? 5.615 -3.610 1.354 1.00 78.19 104 ARG A O 1
ATOM 742 N N . ILE A 1 105 ? 6.138 -1.551 0.591 1.00 80.38 105 ILE A N 1
ATOM 743 C CA . ILE A 1 105 ? 7.380 -1.430 1.347 1.00 80.38 105 ILE A CA 1
ATOM 744 C C . ILE A 1 105 ? 7.207 -0.354 2.406 1.00 80.38 105 ILE A C 1
ATOM 746 O O . ILE A 1 105 ? 6.828 0.779 2.115 1.00 80.38 105 ILE A O 1
ATOM 750 N N . GLY A 1 106 ? 7.456 -0.749 3.645 1.00 80.12 106 GLY A N 1
ATOM 751 C CA . GLY A 1 106 ? 7.592 0.161 4.762 1.00 80.12 106 GLY A CA 1
ATOM 752 C C . GLY A 1 106 ? 9.052 0.502 5.011 1.00 80.12 106 GLY A C 1
ATOM 753 O O . GLY A 1 106 ? 9.943 -0.277 4.668 1.00 80.12 106 GLY A O 1
ATOM 754 N N . ARG A 1 107 ? 9.304 1.637 5.662 1.00 79.38 107 ARG A N 1
ATOM 755 C CA . ARG A 1 107 ? 10.642 1.988 6.149 1.00 79.38 107 ARG A CA 1
ATOM 756 C C . ARG A 1 107 ? 10.670 1.956 7.672 1.00 79.38 107 ARG A C 1
ATOM 758 O O . ARG A 1 107 ? 9.873 2.627 8.328 1.00 79.38 107 ARG A O 1
ATOM 765 N N . LYS A 1 108 ? 11.561 1.146 8.241 1.00 79.81 108 LYS A N 1
ATOM 766 C CA . LYS A 1 108 ? 11.804 1.104 9.687 1.00 79.81 108 LYS A CA 1
ATOM 767 C C . LYS A 1 108 ? 12.588 2.347 10.128 1.00 79.81 108 LYS A C 1
ATOM 769 O O . LYS A 1 108 ? 13.159 3.068 9.312 1.00 79.81 108 LYS A O 1
ATOM 774 N N . LYS A 1 109 ? 12.626 2.598 11.442 1.00 78.81 109 LYS A N 1
ATOM 775 C CA . LYS A 1 109 ? 13.345 3.748 12.028 1.00 78.81 109 LYS A CA 1
ATOM 776 C C . LYS A 1 109 ? 14.858 3.714 11.781 1.00 78.81 109 LYS A C 1
ATOM 778 O O . LYS A 1 109 ? 15.472 4.767 11.707 1.00 78.81 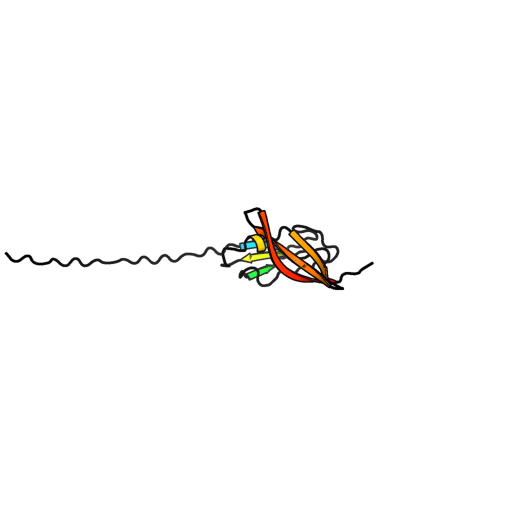109 LYS A O 1
ATOM 783 N N . ASP A 1 110 ? 15.432 2.522 11.639 1.00 83.88 110 ASP A N 1
ATOM 784 C CA . ASP A 1 110 ? 16.842 2.294 11.288 1.00 83.88 110 ASP A CA 1
ATOM 785 C C . ASP A 1 110 ? 17.138 2.540 9.793 1.00 83.88 110 ASP A C 1
ATOM 787 O O . ASP A 1 110 ? 18.258 2.345 9.330 1.00 83.88 110 ASP A O 1
ATOM 791 N N . GLY A 1 111 ? 16.131 2.956 9.020 1.00 79.00 111 GLY A N 1
ATOM 792 C CA . GLY A 1 111 ? 16.244 3.220 7.595 1.00 79.00 111 GLY A CA 1
ATOM 793 C C . GLY A 1 111 ? 16.121 1.981 6.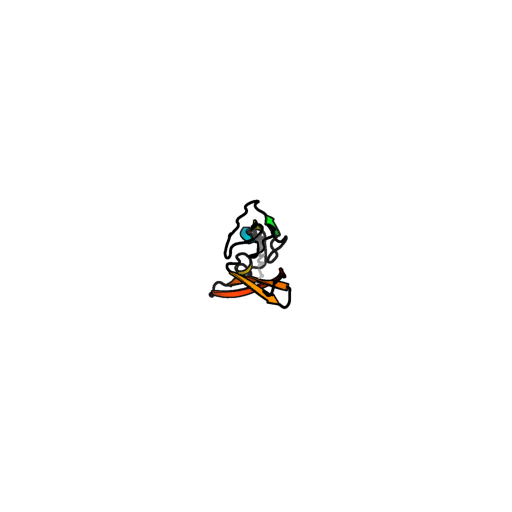711 1.00 79.00 111 GLY A C 1
ATOM 794 O O . GLY A 1 111 ? 16.068 2.161 5.493 1.00 79.00 111 GLY A O 1
ATOM 795 N N . SER A 1 112 ? 16.022 0.776 7.284 1.00 83.12 112 SER A N 1
ATOM 796 C CA . SER A 1 112 ? 15.855 -0.468 6.532 1.00 83.12 112 SER A CA 1
ATOM 797 C C . SER A 1 112 ? 14.459 -0.582 5.911 1.00 83.12 112 SER A C 1
ATOM 799 O O . SER A 1 112 ? 13.451 -0.140 6.474 1.00 83.12 112 SER A O 1
ATOM 801 N N . GLU A 1 113 ? 14.401 -1.160 4.712 1.00 83.94 113 GLU A N 1
ATOM 802 C CA . GLU A 1 113 ? 13.147 -1.463 4.024 1.00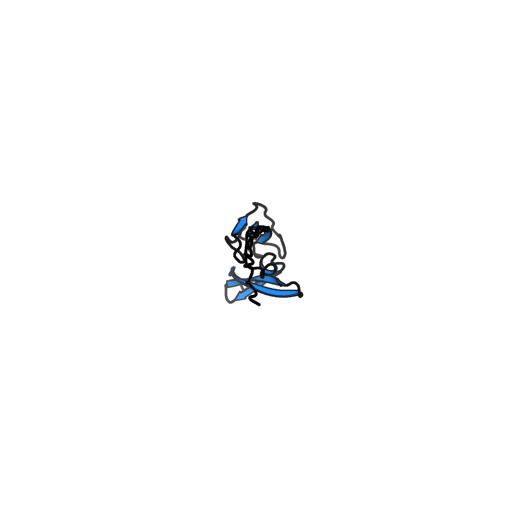 83.94 113 GLU A CA 1
ATOM 803 C C . GLU A 1 113 ? 12.571 -2.794 4.531 1.00 83.94 113 GLU A C 1
ATOM 805 O O . GLU A 1 113 ? 13.293 -3.774 4.711 1.00 83.94 113 GLU A O 1
ATOM 810 N N . ILE A 1 114 ? 11.253 -2.847 4.727 1.00 82.25 114 ILE A N 1
ATOM 811 C CA . ILE A 1 114 ? 10.514 -4.074 5.041 1.00 82.25 114 ILE A CA 1
ATOM 812 C C . ILE A 1 114 ? 9.396 -4.280 4.025 1.00 82.25 114 ILE A C 1
ATOM 814 O O . ILE A 1 114 ? 8.618 -3.369 3.747 1.00 82.25 114 ILE A O 1
ATOM 818 N N . VAL A 1 115 ? 9.299 -5.492 3.475 1.00 83.06 115 VAL A N 1
ATOM 819 C CA . VAL A 1 115 ? 8.171 -5.880 2.624 1.00 83.06 115 VAL A CA 1
ATOM 820 C C . VAL A 1 115 ? 6.998 -6.247 3.523 1.00 83.06 115 VAL A C 1
ATOM 822 O O . VAL A 1 115 ? 7.043 -7.230 4.253 1.00 83.06 115 VAL A O 1
ATOM 825 N N . CYS A 1 116 ? 5.952 -5.437 3.464 1.00 78.81 116 CYS A N 1
ATOM 826 C CA . CYS A 1 116 ? 4.754 -5.586 4.281 1.00 78.81 116 CYS A CA 1
ATOM 827 C C . CYS A 1 116 ? 3.725 -6.510 3.629 1.00 78.81 116 CYS A C 1
ATOM 829 O O . CYS A 1 116 ? 3.015 -7.244 4.307 1.00 78.81 116 CYS A O 1
ATOM 831 N N . SER A 1 117 ? 3.615 -6.451 2.302 1.00 76.19 117 SER A N 1
ATOM 832 C CA . SER A 1 117 ? 2.770 -7.349 1.518 1.00 76.19 117 SER A CA 1
ATOM 833 C C . SER A 1 117 ? 3.183 -7.334 0.050 1.00 76.19 117 SER A C 1
ATOM 835 O O . SER A 1 117 ? 3.750 -6.349 -0.427 1.00 76.19 117 SER A O 1
ATOM 837 N N . THR A 1 118 ? 2.852 -8.399 -0.676 1.00 81.94 118 THR A N 1
ATOM 838 C CA . THR A 1 118 ? 2.972 -8.477 -2.137 1.00 81.94 118 THR A CA 1
ATOM 839 C C . THR A 1 118 ? 1.641 -8.9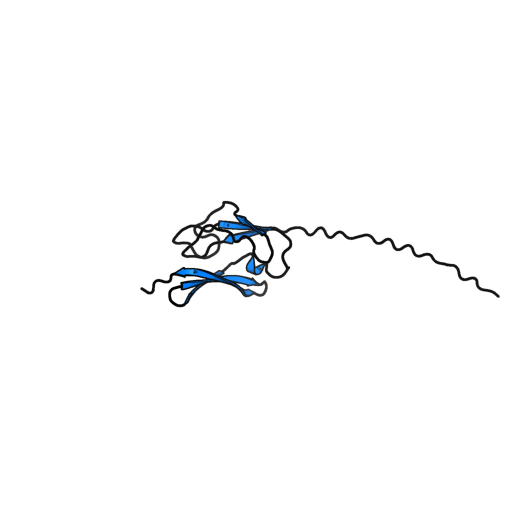39 -2.718 1.00 81.94 118 THR A C 1
ATOM 841 O O . THR A 1 118 ? 1.010 -9.838 -2.169 1.00 81.94 118 THR A O 1
ATOM 844 N N . TYR A 1 119 ? 1.189 -8.298 -3.792 1.00 78.75 119 TYR A N 1
ATOM 845 C CA . TYR A 1 119 ? -0.099 -8.573 -4.425 1.00 78.75 119 TYR A CA 1
ATOM 846 C C . TYR A 1 119 ? -0.062 -8.268 -5.924 1.00 78.75 119 TYR A C 1
ATOM 848 O O . TYR A 1 119 ? 0.709 -7.420 -6.380 1.00 78.75 119 TYR A O 1
ATOM 856 N N . ALA A 1 120 ? -0.912 -8.951 -6.690 1.00 83.06 120 ALA A N 1
ATOM 857 C CA . ALA A 1 120 ? -1.128 -8.635 -8.095 1.00 83.06 120 ALA A CA 1
ATOM 858 C C . ALA A 1 120 ? -1.893 -7.310 -8.207 1.00 83.06 120 ALA A C 1
ATOM 860 O O . ALA A 1 120 ? -2.934 -7.129 -7.576 1.00 83.06 120 ALA A O 1
ATOM 861 N N . CYS A 1 121 ? -1.358 -6.377 -8.985 1.00 78.12 121 CYS A N 1
ATOM 862 C CA . CYS A 1 121 ? -1.891 -5.016 -9.124 1.00 78.12 121 CYS A CA 1
ATOM 863 C C . CYS A 1 121 ? -2.179 -4.634 -10.580 1.00 78.12 121 CYS A C 1
ATOM 865 O O . CYS A 1 121 ? -2.662 -3.537 -10.841 1.00 78.12 121 CYS A O 1
ATOM 867 N N . GLY A 1 122 ? -1.880 -5.518 -11.530 1.00 79.62 122 GLY A N 1
ATOM 868 C CA . GLY A 1 122 ? -2.159 -5.297 -12.939 1.00 79.62 122 GLY A CA 1
ATOM 869 C C . GLY A 1 122 ? -1.535 -6.371 -13.814 1.00 79.62 122 GLY A C 1
ATOM 870 O O . GLY A 1 122 ? -1.065 -7.401 -13.327 1.00 79.62 122 GLY A O 1
ATOM 871 N N . SER A 1 123 ? -1.503 -6.102 -15.109 1.00 81.50 123 SER A N 1
ATOM 872 C CA . SER A 1 123 ? -0.804 -6.901 -16.109 1.00 81.50 123 SER A CA 1
ATOM 873 C C . SER A 1 123 ? 0.377 -6.122 -16.672 1.00 81.50 123 SER A C 1
ATOM 875 O O . SER A 1 123 ? 0.363 -4.891 -16.728 1.00 81.50 123 SER A O 1
ATOM 877 N N . CYS A 1 124 ? 1.404 -6.848 -17.090 1.00 82.38 124 CYS A N 1
ATOM 878 C CA . CYS A 1 124 ? 2.518 -6.292 -17.836 1.00 82.38 124 CYS A CA 1
ATOM 879 C C . CYS A 1 124 ? 2.311 -6.551 -19.322 1.00 82.38 124 CYS A C 1
ATOM 881 O O . CYS A 1 124 ? 2.041 -7.683 -19.721 1.00 82.38 124 CYS A O 1
ATOM 883 N N . PHE A 1 125 ? 2.471 -5.511 -20.132 1.00 75.00 125 PHE A N 1
ATOM 884 C CA . PHE A 1 125 ? 2.581 -5.653 -21.576 1.00 75.00 125 PHE A CA 1
ATOM 885 C C . PHE A 1 125 ? 4.067 -5.566 -21.915 1.00 75.00 125 PHE A C 1
ATOM 887 O O . PHE A 1 125 ? 4.682 -4.518 -21.727 1.00 75.00 125 PHE A O 1
ATOM 894 N N . PHE A 1 126 ? 4.655 -6.688 -22.331 1.00 62.22 126 PHE A N 1
ATOM 895 C CA . PHE A 1 126 ? 5.981 -6.687 -22.939 1.00 62.22 126 PHE A CA 1
ATOM 896 C C . PHE A 1 126 ? 5.806 -6.109 -24.343 1.00 62.22 126 PHE A C 1
ATOM 898 O O . PHE A 1 126 ? 5.302 -6.801 -25.226 1.00 62.22 126 PHE A O 1
ATOM 905 N N . SER A 1 127 ? 6.104 -4.821 -24.504 1.00 49.72 127 SER A N 1
ATOM 906 C CA . SER A 1 127 ? 6.282 -4.212 -25.822 1.00 49.72 127 SER A CA 1
ATOM 907 C C . SER A 1 127 ? 7.755 -4.156 -26.172 1.00 49.72 127 SER A C 1
ATOM 909 O O . SER A 1 127 ? 8.580 -4.093 -25.232 1.00 49.72 127 SER A O 1
#

Foldseek 3Di:
DDDDDDDDDDDDDPDDPPPPPPWDKAKFWDADPQAGDQDDDCDAQNWGKDFPPDWAQAGAHRGYPDDTITIMMTIDDGDPPVPQQSYQNDKDWDADDQFIKIFRWGADPVRDIDTRDIDTRGTDDDD

Organism: Orbilia oligospora (NCBI:txid2813651)

Secondary structure (DSSP, 8-state):
------------------------EEEEEE-BTTB------SEETTEEEEEEEEEESSSSSSPPSBS-EEEEEEES---TT-HHHHS--EEEEEEETTEEEEEEEEE-TTS-EEEEEEEEEEE----